Protein AF-A0A378VX02-F1 (afdb_monomer)

Solvent-accessible surface area (backbone atoms only — not comparable to full-atom values): 9399 Å² total; per-residue (Å²): 141,86,85,92,76,82,84,61,94,89,61,45,65,48,76,49,36,67,98,74,38,66,94,71,42,46,81,45,66,88,46,64,39,94,91,50,60,66,87,66,90,56,90,51,54,51,68,51,75,47,98,86,70,24,34,45,38,38,31,71,83,82,68,47,74,47,81,45,63,79,88,71,83,86,88,89,65,100,73,86,84,78,92,66,92,83,86,71,97,65,92,83,85,72,95,64,90,86,86,79,84,89,70,86,88,82,80,84,69,92,69,74,84,80,78,76,87,50,99,77,81,61,82,84,78,81,86,128

Secondary structure (DSSP, 8-state):
-----PPPTT-EEEEE-GGG-GGG-EEEEEE--SSS--S---TTEEEEE-TTS-EEEEETTTTEEEEE-SS------S-----S----SS----SS----SS-------S----PPPPSSSPPPPPP-

Sequence (128 aa):
MSVWRIPSVGEACTILSPAGEPENGVVLCCQASDRYPAPSADPAETVVRFPDGAHIRYNHNSGAMELKAVTSLTIDTPQTTITGHLTVNQTTTAQGLLTYQNGMNGQGGSLSEHTHPDDSGGTTEKPQ

InterPro domains:
  IPR013046 Phage baseplate assembly protein V/Gp45 [TIGR01644] (4-125)
  IPR037026 Vgr protein, OB-fold domain superfamily [G3DSA:2.40.50.230] (1-35)

Organism: Neisseria gonorrhoeae (NCBI:txid485)

Foldseek 3Di:
DDDDDDDDVPFDWDWDDVVPHSVNTDIGTDDADPVRHDPDPDPQWDWDADPVGFIWIAGNVVRDTDGGDDPDDDDDDPDDDDPDDDDDPDDDDDPDDDDDDPDDDDDDDPPPDDADPDPVPDGDDDDD

Radius of gyration: 26.96 Å; Cα contacts (8 Å, |Δi|>4): 93; chains: 1; bounding box: 67×29×71 Å

pLDDT: mean 88.69, std 13.84, range [46.59, 98.62]

Structure (mmCIF, N/CA/C/O backbone):
data_AF-A0A378VX02-F1
#
_entry.id   AF-A0A378VX02-F1
#
loop_
_atom_site.group_PDB
_atom_site.id
_atom_site.type_symbol
_atom_site.label_atom_id
_atom_site.label_alt_id
_atom_site.label_comp_id
_atom_site.label_asym_id
_atom_site.label_entity_id
_atom_site.label_seq_id
_atom_site.pdbx_PDB_ins_code
_atom_site.Cartn_x
_atom_site.Cartn_y
_atom_site.Cartn_z
_atom_site.occupancy
_atom_site.B_iso_or_equiv
_atom_site.auth_seq_id
_atom_site.auth_comp_id
_atom_site.auth_asym_id
_atom_site.auth_atom_id
_atom_site.pdbx_PDB_model_num
ATOM 1 N N . MET A 1 1 ? 13.574 15.823 -0.978 1.00 60.78 1 MET A N 1
ATOM 2 C CA . MET A 1 1 ? 12.824 14.575 -1.225 1.00 60.78 1 MET A CA 1
ATOM 3 C C . MET A 1 1 ? 13.784 13.584 -1.852 1.00 60.78 1 MET A C 1
ATOM 5 O O . MET A 1 1 ? 14.420 13.939 -2.835 1.00 60.78 1 MET A O 1
ATOM 9 N N . SER A 1 2 ? 13.935 12.400 -1.273 1.00 83.44 2 SER A N 1
ATOM 10 C CA . SER A 1 2 ? 14.758 11.315 -1.812 1.00 83.44 2 SER A CA 1
ATOM 11 C C . SER A 1 2 ? 13.975 10.009 -1.708 1.00 83.44 2 SER A C 1
ATOM 13 O O . SER A 1 2 ? 13.181 9.829 -0.788 1.00 83.44 2 SER A O 1
ATOM 15 N N . VAL A 1 3 ? 14.174 9.113 -2.670 1.00 88.88 3 VAL A N 1
ATOM 16 C CA . VAL A 1 3 ? 13.621 7.754 -2.660 1.00 88.88 3 VAL A CA 1
ATOM 17 C C . VAL A 1 3 ? 14.804 6.802 -2.750 1.00 88.88 3 VAL A C 1
ATOM 19 O O . VAL A 1 3 ? 15.608 6.910 -3.673 1.00 88.88 3 VAL A O 1
ATOM 22 N N . TRP A 1 4 ? 14.930 5.894 -1.783 1.00 90.38 4 TRP A N 1
ATOM 23 C CA . TRP A 1 4 ? 15.971 4.869 -1.789 1.00 90.38 4 TRP A CA 1
ATOM 24 C C . TRP A 1 4 ? 15.403 3.556 -2.321 1.00 90.38 4 TRP A C 1
ATOM 26 O O . TRP A 1 4 ? 14.553 2.935 -1.684 1.00 90.38 4 TRP A O 1
ATOM 36 N N . ARG A 1 5 ? 15.867 3.140 -3.500 1.00 90.12 5 ARG A N 1
ATOM 37 C CA . ARG A 1 5 ? 15.443 1.902 -4.156 1.00 90.12 5 ARG A CA 1
ATOM 38 C C . ARG A 1 5 ? 16.616 1.324 -4.935 1.00 90.12 5 ARG A C 1
ATOM 40 O O . ARG A 1 5 ? 17.029 1.884 -5.946 1.00 90.12 5 ARG A O 1
ATOM 47 N N . ILE A 1 6 ? 17.149 0.206 -4.454 1.00 89.81 6 ILE A N 1
ATOM 48 C CA . ILE A 1 6 ? 18.281 -0.471 -5.094 1.00 89.81 6 ILE A CA 1
ATOM 49 C C . ILE A 1 6 ? 17.773 -1.184 -6.363 1.00 89.81 6 ILE A C 1
ATOM 51 O O . ILE A 1 6 ? 16.731 -1.849 -6.306 1.00 89.81 6 ILE A O 1
ATOM 55 N N . PRO A 1 7 ? 18.457 -1.052 -7.514 1.00 89.94 7 PRO A N 1
ATOM 56 C CA . PRO A 1 7 ? 18.135 -1.824 -8.711 1.00 89.94 7 PRO A CA 1
ATOM 57 C C . PRO A 1 7 ? 18.188 -3.330 -8.452 1.00 89.94 7 PRO A C 1
ATOM 59 O O . PRO A 1 7 ? 19.051 -3.817 -7.721 1.00 89.94 7 PRO A O 1
ATOM 62 N N . SER A 1 8 ? 17.277 -4.079 -9.068 1.00 90.00 8 SER A N 1
ATOM 63 C CA . SER A 1 8 ? 17.322 -5.542 -8.999 1.00 90.00 8 SER A CA 1
ATOM 64 C C . SER A 1 8 ? 18.279 -6.111 -10.045 1.00 90.00 8 SER A C 1
ATOM 66 O O . SER A 1 8 ? 18.397 -5.588 -11.152 1.00 90.00 8 SER A O 1
ATOM 68 N N . VAL A 1 9 ? 18.936 -7.230 -9.729 1.00 90.88 9 VAL A N 1
ATOM 69 C CA . VAL A 1 9 ? 19.766 -7.945 -10.710 1.00 90.88 9 VAL A CA 1
ATOM 70 C C . VAL A 1 9 ? 18.895 -8.414 -11.880 1.00 90.88 9 VAL A C 1
ATOM 72 O O . VAL A 1 9 ? 17.957 -9.189 -11.692 1.00 90.88 9 VAL A O 1
ATOM 75 N N . GLY A 1 10 ? 19.246 -7.983 -13.093 1.00 89.88 10 GLY A N 1
ATOM 76 C CA . GLY A 1 10 ? 18.518 -8.295 -14.327 1.00 89.88 10 GLY A CA 1
ATOM 77 C C . GLY A 1 10 ? 17.430 -7.286 -14.703 1.00 89.88 10 GLY A C 1
ATOM 78 O O . GLY A 1 10 ? 16.703 -7.532 -15.662 1.00 89.88 10 GLY A O 1
ATOM 79 N N . GLU A 1 11 ? 17.289 -6.187 -13.961 1.00 92.94 11 GLU A N 1
ATOM 80 C CA . GLU A 1 11 ? 16.430 -5.066 -14.343 1.00 92.94 11 GLU A CA 1
ATOM 81 C C . GLU A 1 11 ? 17.018 -4.329 -15.557 1.00 92.94 11 GLU A C 1
ATOM 83 O O . GLU A 1 11 ? 18.219 -4.053 -15.603 1.00 92.94 11 GLU A O 1
ATOM 88 N N . ALA A 1 12 ? 16.176 -4.020 -16.546 1.00 92.88 12 ALA A N 1
ATOM 89 C CA . ALA A 1 12 ? 16.600 -3.262 -17.717 1.00 92.88 12 ALA A CA 1
ATOM 90 C C . ALA A 1 12 ? 16.978 -1.826 -17.321 1.00 92.88 12 ALA A C 1
ATOM 92 O O . ALA A 1 12 ? 16.298 -1.181 -16.514 1.00 92.88 12 ALA A O 1
ATOM 93 N N . CYS A 1 13 ? 18.073 -1.332 -17.894 1.00 93.25 13 CYS A N 1
ATOM 94 C CA . CYS A 1 13 ? 18.580 0.005 -17.626 1.00 9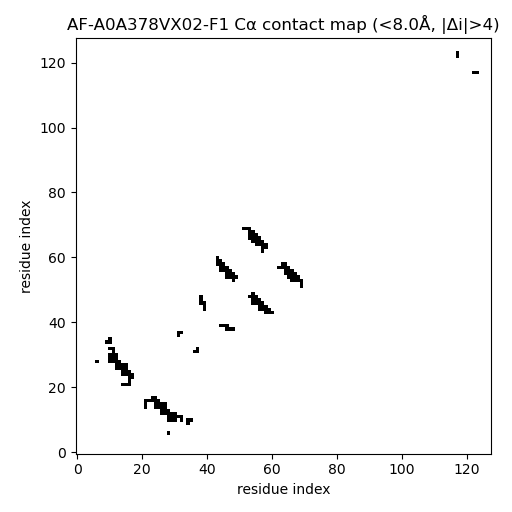3.25 13 CYS A CA 1
ATOM 95 C C . CYS A 1 13 ? 19.206 0.637 -18.870 1.00 93.25 13 CYS A C 1
ATOM 97 O O . CYS A 1 13 ? 19.607 -0.043 -19.815 1.00 93.25 13 CYS A O 1
ATOM 99 N N . THR A 1 14 ? 19.307 1.963 -18.835 1.00 94.12 14 THR A N 1
ATOM 100 C CA . THR A 1 14 ? 20.039 2.777 -19.805 1.00 94.12 14 THR A CA 1
ATOM 101 C C . THR A 1 14 ? 21.234 3.412 -19.105 1.00 94.12 14 THR A C 1
ATOM 103 O O . THR A 1 14 ? 21.091 3.955 -18.010 1.00 94.12 14 THR A O 1
ATOM 106 N N . ILE A 1 15 ? 22.409 3.362 -19.733 1.00 94.19 15 ILE A N 1
ATOM 107 C CA . ILE A 1 15 ? 23.614 4.040 -19.245 1.00 94.19 15 ILE A CA 1
ATOM 108 C C . ILE A 1 15 ? 23.769 5.336 -20.033 1.00 94.19 15 ILE A C 1
ATOM 110 O O . ILE A 1 15 ? 23.863 5.321 -21.259 1.00 94.19 15 ILE A O 1
ATOM 114 N N . LEU A 1 16 ? 23.776 6.457 -19.322 1.00 95.31 16 LEU A N 1
ATOM 115 C CA . LEU A 1 16 ? 24.086 7.762 -19.884 1.00 95.31 16 LEU A CA 1
ATOM 116 C C . LEU A 1 16 ? 25.567 8.039 -19.652 1.00 95.31 16 LEU A C 1
ATOM 118 O O . LEU A 1 16 ? 25.972 8.200 -18.506 1.00 95.31 16 LEU A O 1
ATOM 122 N N . SER A 1 17 ? 26.354 8.099 -20.724 1.00 96.69 17 SER A N 1
ATOM 123 C CA . SER A 1 17 ? 27.803 8.328 -20.678 1.00 96.69 17 SER A CA 1
ATOM 124 C C . SER A 1 17 ? 28.132 9.719 -21.224 1.00 96.69 17 SER A C 1
ATOM 126 O O . SER A 1 17 ? 28.193 9.890 -22.447 1.00 96.69 17 SER A O 1
ATOM 128 N N . PRO A 1 18 ? 28.308 10.738 -20.361 1.00 95.00 18 PRO A N 1
ATOM 129 C CA . PRO A 1 18 ? 28.753 12.058 -20.795 1.00 95.00 18 PRO A CA 1
ATOM 130 C C . PRO A 1 18 ? 30.054 11.947 -21.594 1.00 95.00 18 PRO A C 1
ATOM 132 O O . PRO A 1 18 ? 30.935 11.175 -21.233 1.00 95.00 18 PRO A O 1
ATOM 135 N N . ALA A 1 19 ? 30.145 12.667 -22.715 1.00 94.69 19 ALA A N 1
ATOM 136 C CA . ALA A 1 19 ? 31.272 12.596 -23.657 1.00 94.69 19 ALA A CA 1
ATOM 137 C C . ALA A 1 19 ? 31.581 11.192 -24.230 1.00 94.69 19 ALA A C 1
ATOM 139 O O . ALA A 1 19 ? 32.596 11.013 -24.896 1.00 94.69 19 ALA A O 1
ATOM 140 N N . GLY A 1 20 ? 30.694 10.209 -24.036 1.00 93.62 20 GLY A N 1
ATOM 141 C CA .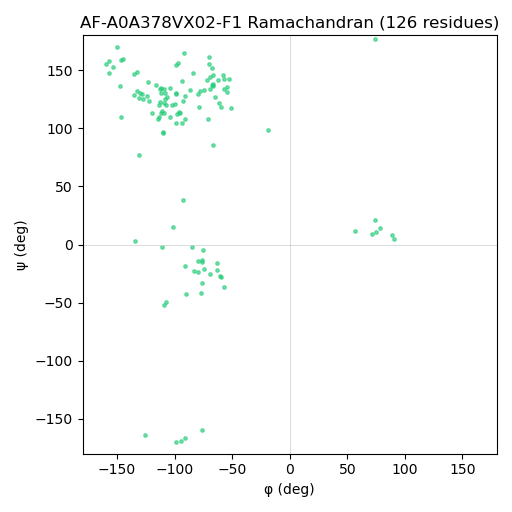 GLY A 1 20 ? 30.928 8.830 -24.455 1.00 93.62 20 GLY A CA 1
ATOM 142 C C . GLY A 1 20 ? 31.856 8.041 -23.528 1.00 93.62 20 GLY A C 1
ATOM 143 O O . GLY A 1 20 ? 32.296 6.972 -23.935 1.00 93.62 20 GLY A O 1
ATOM 144 N N . GLU A 1 21 ? 32.128 8.531 -22.313 1.00 95.50 21 GLU A N 1
ATOM 145 C CA . GLU A 1 21 ? 32.983 7.889 -21.302 1.00 95.50 21 GLU A CA 1
ATOM 146 C C . GLU A 1 21 ? 32.137 7.028 -20.341 1.00 95.50 21 GLU A C 1
ATOM 148 O O . GLU A 1 21 ? 31.423 7.568 -19.484 1.00 95.50 21 GLU A O 1
ATOM 153 N N . PRO A 1 22 ? 32.143 5.687 -20.460 1.00 93.38 22 PRO A N 1
ATOM 154 C CA . PRO A 1 22 ? 31.316 4.822 -19.622 1.00 93.38 22 PRO A CA 1
ATOM 155 C C . PRO A 1 22 ? 31.757 4.794 -18.158 1.00 93.38 22 PRO A C 1
ATOM 157 O O . PRO A 1 22 ? 30.922 4.552 -17.289 1.00 93.38 22 PRO A O 1
ATOM 160 N N . GLU A 1 23 ? 33.031 5.074 -17.869 1.00 95.06 23 GLU A N 1
ATOM 161 C CA . GLU A 1 23 ? 33.555 5.182 -16.503 1.00 95.06 23 GLU A CA 1
ATOM 162 C C . GLU A 1 23 ? 32.870 6.287 -15.687 1.00 95.06 23 GLU A C 1
ATOM 164 O O . GLU A 1 23 ? 32.753 6.169 -14.469 1.00 95.06 23 GLU A O 1
ATOM 169 N N . ASN A 1 24 ? 32.357 7.314 -16.368 1.00 95.19 24 ASN A N 1
ATOM 170 C CA . ASN A 1 24 ? 31.612 8.432 -15.793 1.00 95.19 24 ASN A CA 1
ATOM 171 C C . ASN A 1 24 ? 30.093 8.276 -16.003 1.00 95.19 24 ASN A C 1
ATOM 173 O O . ASN A 1 24 ? 29.329 9.237 -15.876 1.00 95.19 24 ASN A O 1
ATOM 177 N N . GLY A 1 25 ? 29.651 7.070 -16.368 1.00 94.69 25 GLY A N 1
ATOM 178 C CA . GLY A 1 25 ? 28.272 6.778 -16.717 1.00 94.69 25 GLY A CA 1
ATOM 179 C C . GLY A 1 25 ? 27.308 6.852 -15.532 1.00 94.69 25 GLY A C 1
ATOM 180 O O . GLY A 1 25 ? 27.616 6.438 -14.416 1.00 94.69 25 GLY A O 1
ATOM 181 N N . VAL A 1 26 ? 26.090 7.322 -15.798 1.00 94.31 26 VAL A N 1
ATOM 182 C CA . VAL A 1 26 ? 24.967 7.294 -14.853 1.00 94.31 26 VAL A CA 1
ATOM 183 C C . VAL A 1 26 ? 23.948 6.261 -15.318 1.00 94.31 26 VAL A C 1
ATOM 185 O O . VAL A 1 26 ? 23.535 6.261 -16.477 1.00 94.31 26 VAL A O 1
ATOM 188 N N . VAL A 1 27 ? 23.523 5.384 -14.408 1.00 92.81 27 VAL A N 1
ATOM 189 C CA . VAL A 1 27 ? 22.560 4.317 -14.706 1.00 92.81 27 VAL A CA 1
ATOM 190 C C . VAL A 1 27 ? 21.138 4.787 -14.406 1.00 92.81 27 VAL A C 1
ATOM 192 O O . VAL A 1 27 ? 20.816 5.154 -13.277 1.00 92.81 27 VAL A O 1
ATOM 195 N N . LEU A 1 28 ? 20.272 4.725 -15.414 1.00 92.19 28 LEU A N 1
ATOM 196 C CA . LEU A 1 28 ? 18.832 4.923 -15.291 1.00 92.19 28 LEU A CA 1
ATOM 197 C C . LEU A 1 28 ? 18.121 3.567 -15.367 1.00 92.19 28 LEU A C 1
ATOM 199 O O . LEU A 1 28 ? 18.080 2.941 -16.426 1.00 92.19 28 LEU A O 1
ATOM 203 N N . CYS A 1 29 ? 17.576 3.112 -14.239 1.00 90.62 29 CYS A N 1
ATOM 204 C CA . CYS A 1 29 ? 16.801 1.867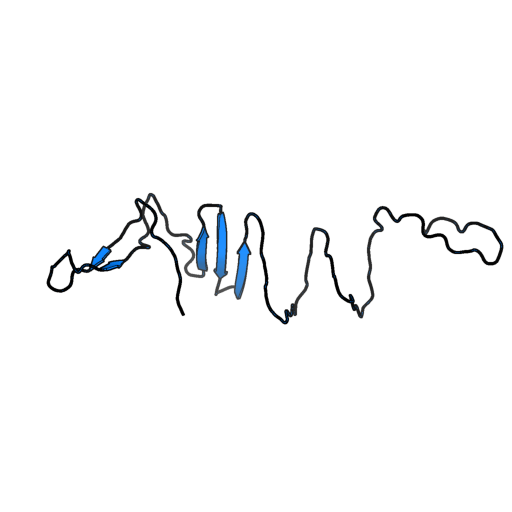 -14.130 1.00 90.62 29 CYS A CA 1
ATOM 205 C C . CYS A 1 29 ? 15.293 2.113 -14.344 1.00 90.62 29 CYS A C 1
ATOM 207 O O . CYS A 1 29 ? 14.891 3.192 -14.779 1.00 90.62 29 CYS A O 1
ATOM 209 N N . CYS A 1 30 ? 14.452 1.131 -13.993 1.00 83.12 30 CYS A N 1
ATOM 210 C CA . CYS A 1 30 ? 12.986 1.180 -14.062 1.00 83.12 30 CYS A CA 1
ATOM 211 C C . CYS A 1 30 ? 12.382 1.079 -15.474 1.00 83.12 30 CYS A C 1
ATOM 213 O O . CYS A 1 30 ? 11.227 1.460 -15.670 1.00 83.12 30 CYS A O 1
ATOM 215 N N . GLN A 1 31 ? 13.114 0.536 -16.451 1.00 87.75 31 GLN A N 1
ATOM 216 C CA . GLN A 1 31 ? 12.527 0.193 -17.748 1.00 87.75 31 GLN A CA 1
ATOM 217 C C . GLN A 1 31 ? 11.779 -1.141 -17.655 1.00 87.75 31 GLN A C 1
ATOM 219 O O . GLN A 1 31 ? 12.316 -2.140 -17.169 1.00 87.75 31 GLN A O 1
ATOM 224 N N . ALA A 1 32 ? 10.529 -1.157 -18.123 1.00 90.88 32 ALA A N 1
ATOM 225 C CA . ALA A 1 32 ? 9.743 -2.382 -18.197 1.00 90.88 32 ALA A CA 1
ATOM 226 C C . ALA A 1 32 ? 10.405 -3.392 -19.148 1.00 90.88 32 ALA A C 1
ATOM 228 O O . ALA A 1 32 ? 10.952 -3.024 -20.187 1.00 90.88 32 ALA A O 1
ATOM 229 N N . SER A 1 33 ? 10.350 -4.670 -18.786 1.00 91.50 33 SER A N 1
ATOM 230 C CA . SER A 1 33 ? 10.908 -5.787 -19.559 1.00 91.50 33 SER A CA 1
ATOM 231 C C . SER A 1 33 ? 10.097 -7.060 -19.314 1.00 91.50 33 SER A C 1
ATOM 233 O O . SER A 1 33 ? 9.309 -7.104 -18.372 1.00 91.50 33 SER A O 1
ATOM 235 N N . ASP A 1 34 ? 10.326 -8.121 -20.091 1.00 90.75 34 ASP A N 1
ATOM 236 C CA . ASP A 1 34 ? 9.635 -9.409 -19.897 1.00 90.75 34 ASP A CA 1
ATOM 237 C C . ASP A 1 34 ? 9.839 -9.980 -18.486 1.00 90.75 34 ASP A C 1
ATOM 239 O O . ASP A 1 34 ? 8.929 -10.552 -17.890 1.00 90.75 34 ASP A O 1
ATOM 243 N N . ARG A 1 35 ? 11.037 -9.787 -17.920 1.00 89.44 35 ARG A N 1
ATOM 244 C CA . ARG A 1 35 ? 11.365 -10.226 -16.558 1.00 89.44 35 ARG A CA 1
ATOM 245 C C . ARG A 1 35 ? 10.751 -9.325 -15.482 1.00 89.44 35 ARG A C 1
ATOM 247 O O . ARG A 1 35 ? 10.411 -9.810 -14.406 1.00 89.44 35 ARG A O 1
ATOM 254 N N . TYR A 1 36 ? 10.631 -8.029 -15.761 1.00 90.56 36 TYR A N 1
ATOM 255 C CA . TYR A 1 36 ? 10.097 -7.019 -14.846 1.00 90.56 36 TYR A CA 1
ATOM 256 C C . TYR A 1 36 ? 9.041 -6.169 -15.569 1.00 90.56 36 TYR A C 1
ATOM 258 O O . TYR A 1 36 ? 9.341 -5.051 -16.001 1.00 90.56 36 TYR A O 1
ATOM 266 N N . PRO A 1 37 ? 7.815 -6.693 -15.751 1.00 92.31 37 PRO A N 1
ATOM 267 C CA . PRO A 1 37 ? 6.774 -5.996 -16.495 1.00 92.31 37 PRO A CA 1
ATOM 268 C C . PRO A 1 37 ? 6.253 -4.776 -15.730 1.00 92.31 37 PRO A C 1
ATOM 270 O O . PRO A 1 37 ? 6.296 -4.723 -14.492 1.00 92.31 37 PRO A O 1
ATOM 273 N N . ALA A 1 38 ? 5.711 -3.810 -16.479 1.00 94.06 38 ALA A N 1
ATOM 274 C CA . ALA A 1 38 ? 5.080 -2.617 -15.924 1.00 94.06 38 ALA A CA 1
ATOM 275 C C . ALA A 1 38 ? 4.013 -2.992 -14.880 1.00 94.06 38 ALA A C 1
ATOM 277 O O . ALA A 1 38 ? 3.319 -4.005 -15.034 1.00 94.06 38 ALA A O 1
ATOM 278 N N . PRO A 1 39 ? 3.880 -2.224 -13.783 1.00 94.62 39 PRO A N 1
ATOM 279 C CA . PRO A 1 39 ? 3.033 -2.657 -12.694 1.00 94.62 39 PRO A CA 1
ATOM 280 C C . PRO A 1 39 ? 1.533 -2.531 -12.949 1.00 94.62 39 PRO A C 1
ATOM 282 O O . PRO A 1 39 ? 0.767 -3.250 -12.310 1.00 94.62 39 PRO A O 1
ATOM 285 N N . SER A 1 40 ? 1.149 -1.677 -13.892 1.00 96.31 40 SER A N 1
ATOM 286 C CA . SER A 1 40 ? -0.204 -1.528 -14.416 1.00 96.31 40 SER A CA 1
ATOM 287 C C . SER A 1 40 ? -0.133 -1.163 -15.902 1.00 96.31 40 SER A C 1
ATOM 289 O O . SER A 1 40 ? 0.900 -0.683 -16.377 1.00 96.31 40 SER A O 1
ATOM 291 N N . ALA A 1 41 ? -1.226 -1.411 -16.620 1.00 96.00 41 ALA A N 1
ATOM 292 C CA . ALA A 1 41 ? -1.461 -0.928 -17.980 1.00 96.00 41 ALA A CA 1
ATOM 293 C C . ALA A 1 41 ? -2.588 0.123 -18.032 1.00 96.00 41 ALA A C 1
ATOM 295 O O . ALA A 1 41 ? -2.883 0.643 -19.107 1.00 96.00 41 ALA A O 1
ATOM 296 N N . ASP A 1 42 ? -3.224 0.426 -16.893 1.00 97.62 42 ASP A N 1
ATOM 297 C CA . ASP A 1 42 ? -4.253 1.458 -16.799 1.00 97.62 42 ASP A CA 1
ATOM 298 C C . ASP A 1 42 ? -3.581 2.842 -16.746 1.00 97.62 42 ASP A C 1
ATOM 300 O O . ASP A 1 42 ? -2.841 3.123 -15.798 1.00 97.62 42 ASP A O 1
ATOM 304 N N . PRO A 1 43 ? -3.826 3.733 -17.727 1.00 97.38 43 PRO A N 1
ATOM 305 C CA . PRO A 1 43 ? -3.267 5.082 -17.708 1.00 97.38 43 PRO A CA 1
ATOM 306 C C . PRO A 1 43 ? -3.769 5.922 -16.525 1.00 97.38 43 PRO A C 1
ATOM 308 O O . PRO A 1 43 ? -3.164 6.947 -16.218 1.00 97.38 43 PRO A O 1
ATOM 311 N N . ALA A 1 44 ? -4.855 5.509 -15.862 1.00 98.19 44 ALA A N 1
ATOM 312 C CA . ALA A 1 44 ? -5.390 6.164 -14.679 1.00 98.19 44 ALA A CA 1
ATOM 313 C C . ALA A 1 44 ? -4.584 5.876 -13.401 1.00 98.19 44 ALA A C 1
ATOM 315 O O . ALA A 1 44 ? -4.777 6.566 -12.394 1.00 98.19 44 ALA A O 1
ATOM 316 N N . GLU A 1 45 ? -3.711 4.863 -13.408 1.00 98.25 45 GLU A N 1
ATOM 317 C CA . GLU A 1 45 ? -3.050 4.356 -12.209 1.00 98.25 45 GLU A CA 1
ATOM 318 C C . GLU A 1 45 ? -1.583 4.783 -12.076 1.00 98.25 45 GLU A C 1
ATOM 320 O O . GLU A 1 45 ? -0.765 4.628 -12.979 1.00 98.25 45 GLU A O 1
ATOM 325 N N . THR A 1 46 ? -1.220 5.208 -10.867 1.00 98.00 46 THR A N 1
ATOM 326 C CA . THR A 1 46 ? 0.169 5.305 -10.408 1.00 98.00 46 THR A CA 1
ATOM 327 C C . THR A 1 46 ? 0.415 4.193 -9.394 1.00 98.00 46 THR A C 1
ATOM 329 O O . THR A 1 46 ? -0.253 4.152 -8.358 1.00 98.00 46 THR A O 1
ATOM 332 N N . VAL A 1 47 ? 1.366 3.291 -9.674 1.00 97.56 47 VAL A N 1
ATOM 333 C CA . VAL A 1 47 ? 1.603 2.082 -8.862 1.00 97.56 47 VAL A CA 1
ATOM 334 C C . VAL A 1 47 ? 3.074 1.916 -8.485 1.00 97.56 47 VAL A C 1
ATOM 336 O O . VAL A 1 47 ? 3.948 1.898 -9.350 1.00 97.56 47 VAL A O 1
ATOM 339 N N . VAL A 1 48 ? 3.335 1.688 -7.197 1.00 95.88 48 VAL A N 1
ATOM 340 C CA . VAL A 1 48 ? 4.594 1.127 -6.685 1.00 95.88 48 VAL A CA 1
ATOM 341 C C . VAL A 1 48 ? 4.298 -0.284 -6.190 1.00 95.88 48 VAL A C 1
ATOM 343 O O . VAL A 1 48 ? 3.558 -0.439 -5.223 1.00 95.88 48 VAL A O 1
ATOM 346 N N . ARG A 1 49 ? 4.852 -1.312 -6.846 1.00 94.75 49 ARG A N 1
ATOM 347 C CA . ARG A 1 49 ? 4.694 -2.723 -6.454 1.00 94.75 49 ARG A CA 1
ATOM 348 C C . ARG A 1 49 ? 6.000 -3.281 -5.903 1.00 94.75 49 ARG A C 1
ATOM 350 O O . ARG A 1 49 ? 7.049 -3.130 -6.527 1.00 94.75 49 ARG A O 1
ATOM 357 N N . PHE A 1 50 ? 5.906 -3.985 -4.783 1.00 94.19 50 PHE A N 1
ATOM 358 C CA . PHE A 1 50 ? 7.013 -4.696 -4.156 1.00 94.19 50 PHE A CA 1
ATOM 359 C C . PHE A 1 50 ? 7.010 -6.191 -4.545 1.00 94.19 50 PHE A C 1
ATOM 361 O O . PHE A 1 50 ? 5.963 -6.722 -4.929 1.00 94.19 50 PHE A O 1
ATOM 368 N N . PRO A 1 51 ? 8.160 -6.894 -4.478 1.00 91.81 51 PRO A N 1
ATOM 369 C CA . PRO A 1 51 ? 8.271 -8.293 -4.917 1.00 91.81 51 PRO A CA 1
ATOM 370 C C . PRO A 1 51 ? 7.421 -9.301 -4.129 1.00 91.81 51 PRO A C 1
ATOM 372 O O . PRO A 1 51 ? 7.128 -10.376 -4.640 1.00 91.81 51 PRO A O 1
ATOM 375 N N . ASP A 1 52 ? 7.030 -8.964 -2.901 1.00 94.94 52 ASP A N 1
ATOM 376 C CA . ASP A 1 52 ? 6.180 -9.775 -2.019 1.00 94.94 52 ASP A CA 1
ATOM 377 C C . ASP A 1 52 ? 4.672 -9.579 -2.277 1.00 94.94 52 ASP A C 1
ATOM 379 O O . ASP A 1 52 ? 3.838 -10.235 -1.655 1.00 94.94 52 ASP A O 1
ATOM 383 N N . GLY A 1 53 ? 4.310 -8.690 -3.208 1.00 94.31 53 GLY A N 1
ATOM 384 C CA . GLY A 1 53 ? 2.925 -8.367 -3.537 1.00 94.31 53 GLY A CA 1
ATOM 385 C C . GLY A 1 53 ? 2.312 -7.241 -2.701 1.00 94.31 53 GLY A C 1
ATOM 386 O O . GLY A 1 53 ? 1.105 -7.005 -2.833 1.00 94.31 53 GLY A O 1
ATOM 387 N N . ALA A 1 54 ? 3.098 -6.540 -1.873 1.00 97.81 54 ALA A N 1
ATOM 388 C CA . ALA A 1 54 ? 2.704 -5.240 -1.334 1.00 97.81 54 ALA A CA 1
ATOM 389 C C . ALA A 1 54 ? 2.648 -4.186 -2.454 1.00 97.81 54 ALA A C 1
ATOM 391 O O . ALA A 1 54 ? 3.386 -4.264 -3.445 1.00 97.81 54 ALA A O 1
ATOM 392 N N . HIS A 1 55 ? 1.805 -3.161 -2.294 1.00 97.56 55 HIS A N 1
ATOM 393 C CA . HIS A 1 55 ? 1.756 -2.037 -3.231 1.00 97.56 55 HIS A CA 1
ATOM 394 C C . HIS A 1 55 ? 1.178 -0.751 -2.643 1.00 97.56 55 HIS A C 1
ATOM 396 O O . HIS A 1 55 ? 0.381 -0.759 -1.707 1.00 97.56 55 HIS A O 1
ATOM 402 N N . ILE A 1 56 ? 1.546 0.359 -3.281 1.00 98.25 56 ILE A N 1
ATOM 403 C CA . ILE A 1 56 ? 0.878 1.657 -3.182 1.00 98.25 56 ILE A CA 1
ATOM 404 C C . ILE A 1 56 ? 0.268 1.931 -4.552 1.00 98.25 56 ILE A C 1
ATOM 406 O O . ILE A 1 56 ? 0.992 1.926 -5.550 1.00 98.25 56 ILE A O 1
ATOM 410 N N . ARG A 1 57 ? -1.045 2.150 -4.613 1.00 98.44 57 ARG A N 1
ATOM 411 C CA . ARG A 1 57 ? -1.773 2.391 -5.863 1.00 98.44 57 ARG A CA 1
ATOM 412 C C . ARG A 1 57 ? -2.692 3.594 -5.723 1.00 98.44 57 ARG A C 1
ATOM 414 O O . ARG A 1 57 ? -3.435 3.688 -4.752 1.00 98.44 57 ARG A O 1
ATOM 421 N N . TYR A 1 58 ? -2.654 4.494 -6.695 1.00 98.62 58 TYR A N 1
ATOM 422 C CA . TYR A 1 58 ? -3.576 5.622 -6.793 1.00 98.62 58 TYR A CA 1
ATOM 423 C C . TYR A 1 58 ? -4.206 5.661 -8.181 1.00 98.62 58 TYR A C 1
ATOM 425 O O . TYR A 1 58 ? -3.475 5.615 -9.167 1.00 98.62 58 TYR A O 1
ATOM 433 N N . ASN A 1 59 ? -5.533 5.762 -8.259 1.00 98.56 59 ASN A N 1
ATOM 434 C CA . ASN A 1 59 ? -6.274 5.905 -9.510 1.00 98.56 59 ASN A CA 1
ATOM 435 C C . ASN A 1 59 ? -6.892 7.310 -9.588 1.00 98.56 59 ASN A C 1
ATOM 437 O O . ASN A 1 59 ? -7.772 7.646 -8.796 1.00 98.56 59 ASN A O 1
ATOM 441 N N . HIS A 1 60 ? -6.461 8.136 -10.543 1.00 98.19 60 HIS A N 1
ATOM 442 C CA . HIS A 1 60 ? -6.877 9.544 -10.599 1.00 98.19 60 HIS A CA 1
ATOM 443 C C . HIS A 1 60 ? -8.272 9.780 -11.199 1.00 98.19 60 HIS A C 1
ATOM 445 O O . HIS A 1 60 ? -8.818 10.865 -11.021 1.00 98.19 60 HIS A O 1
ATOM 451 N N . ASN A 1 61 ? -8.869 8.786 -11.863 1.00 98.31 61 ASN A N 1
ATOM 452 C CA . ASN A 1 61 ? -10.246 8.883 -12.359 1.00 98.31 61 ASN A CA 1
ATOM 453 C C . ASN A 1 61 ? -11.264 8.691 -11.229 1.00 98.31 61 ASN A C 1
ATOM 455 O O . ASN A 1 61 ? -12.267 9.394 -11.165 1.00 98.31 61 ASN A O 1
ATOM 459 N N . SER A 1 62 ? -11.002 7.734 -10.336 1.00 98.12 62 SER A N 1
ATOM 460 C CA . SER A 1 62 ? -11.858 7.447 -9.174 1.00 98.12 62 SER A CA 1
ATOM 461 C C . SER A 1 62 ? -11.463 8.223 -7.914 1.00 98.12 62 SER A C 1
ATOM 463 O O . SER A 1 62 ? -12.258 8.314 -6.982 1.00 98.12 62 SER A O 1
ATOM 465 N N . GLY A 1 63 ? -10.234 8.747 -7.856 1.00 98.06 63 GLY A N 1
ATOM 466 C CA . GLY A 1 63 ? -9.645 9.330 -6.648 1.00 98.06 63 GLY A CA 1
ATOM 467 C C . GLY A 1 63 ? -9.273 8.294 -5.579 1.00 98.06 63 GLY A C 1
ATOM 468 O O . GLY A 1 63 ? -8.941 8.668 -4.455 1.00 98.06 63 GLY A O 1
ATOM 469 N N . ALA A 1 64 ? -9.338 6.997 -5.896 1.00 98.06 64 ALA A N 1
ATOM 470 C CA . ALA A 1 64 ? -9.092 5.928 -4.938 1.00 98.06 64 ALA A CA 1
ATOM 471 C C . ALA A 1 64 ? -7.590 5.724 -4.687 1.00 98.06 64 ALA A C 1
ATOM 473 O O . ALA A 1 64 ? -6.799 5.587 -5.623 1.00 98.06 64 ALA A O 1
ATOM 474 N N . MET A 1 65 ? -7.215 5.640 -3.409 1.00 98.25 65 MET A N 1
ATOM 475 C CA . MET A 1 65 ? -5.887 5.229 -2.956 1.00 98.25 65 MET A CA 1
ATOM 476 C C . MET A 1 65 ? -5.972 3.877 -2.247 1.00 98.25 65 MET A C 1
ATOM 478 O O . MET A 1 65 ? -6.823 3.681 -1.384 1.00 98.25 65 MET A O 1
ATOM 482 N N . GLU A 1 66 ? -5.055 2.970 -2.571 1.00 98.06 66 GLU A N 1
ATOM 483 C CA . GLU A 1 66 ? -4.889 1.690 -1.893 1.00 98.06 66 GLU A CA 1
ATOM 484 C C . GLU A 1 66 ? -3.453 1.537 -1.381 1.00 98.06 66 GLU A C 1
ATOM 486 O O . GLU A 1 66 ? -2.483 1.671 -2.133 1.00 98.06 66 GLU A O 1
ATOM 491 N N . LEU A 1 67 ? -3.339 1.219 -0.092 1.00 98.25 67 LEU A N 1
ATOM 492 C CA . LEU A 1 67 ? -2.097 0.849 0.577 1.00 98.25 67 LEU A CA 1
ATOM 493 C C . LEU A 1 67 ? -2.221 -0.610 1.011 1.00 98.25 67 LEU A C 1
ATOM 495 O O . LEU A 1 67 ? -2.969 -0.921 1.939 1.00 98.25 67 LEU A O 1
ATOM 499 N N . LYS A 1 68 ? -1.493 -1.505 0.345 1.00 98.06 68 LYS A N 1
ATOM 500 C CA . LYS A 1 68 ? -1.469 -2.928 0.679 1.00 98.06 68 LYS A CA 1
ATOM 501 C C . LYS A 1 68 ? -0.106 -3.304 1.235 1.00 98.06 68 LYS A C 1
ATOM 503 O O . LYS A 1 68 ? 0.880 -3.321 0.503 1.00 98.06 68 LYS A O 1
ATOM 508 N N . ALA A 1 69 ? -0.076 -3.660 2.513 1.00 98.00 69 ALA A N 1
ATOM 509 C CA . ALA A 1 69 ? 1.058 -4.327 3.140 1.00 98.00 69 ALA A CA 1
ATOM 510 C C . ALA A 1 69 ? 0.814 -5.842 3.215 1.00 98.00 69 ALA A C 1
ATOM 512 O O . ALA A 1 69 ? -0.333 -6.288 3.233 1.00 98.00 69 ALA A O 1
ATOM 513 N N . VAL A 1 70 ? 1.890 -6.630 3.263 1.00 97.94 70 VAL A N 1
ATOM 514 C CA . VAL A 1 70 ? 1.808 -8.098 3.384 1.00 97.94 70 VAL A CA 1
ATOM 515 C C . VAL A 1 70 ? 1.805 -8.541 4.847 1.00 97.94 70 VAL A C 1
ATOM 517 O O . VAL A 1 70 ? 1.008 -9.396 5.221 1.00 97.94 70 VAL A O 1
ATOM 520 N N . THR A 1 71 ? 2.657 -7.940 5.681 1.00 97.62 71 THR A N 1
ATOM 521 C CA . THR A 1 71 ? 2.829 -8.354 7.086 1.00 97.62 71 THR A CA 1
ATOM 522 C C . THR A 1 71 ? 2.256 -7.337 8.066 1.00 97.62 71 THR A C 1
ATOM 524 O O . THR A 1 71 ? 1.480 -7.693 8.949 1.00 97.62 71 THR A O 1
ATOM 527 N N . SER A 1 72 ? 2.636 -6.067 7.936 1.00 97.44 72 SER A N 1
ATOM 528 C CA . SER A 1 7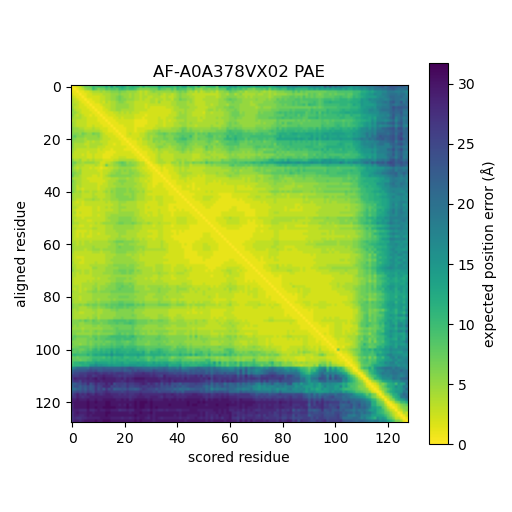2 ? 2.198 -4.996 8.831 1.00 97.44 72 SER A CA 1
ATOM 529 C C . SER A 1 72 ? 2.229 -3.639 8.130 1.00 97.44 72 SER A C 1
ATOM 531 O O . SER A 1 72 ? 3.005 -3.422 7.200 1.00 97.44 72 SER A O 1
ATOM 533 N N . LEU A 1 73 ? 1.377 -2.723 8.591 1.00 97.38 73 LEU A N 1
ATOM 534 C CA . LEU A 1 73 ? 1.353 -1.321 8.182 1.00 97.38 73 LEU A CA 1
ATOM 535 C C . LEU A 1 73 ? 1.395 -0.453 9.442 1.00 97.38 73 LEU A C 1
ATOM 537 O O . LEU A 1 73 ? 0.538 -0.597 10.312 1.00 97.38 73 LEU A O 1
ATOM 541 N N . THR A 1 74 ? 2.363 0.458 9.515 1.00 97.94 74 THR A N 1
ATOM 542 C CA . THR A 1 74 ? 2.501 1.415 10.620 1.00 97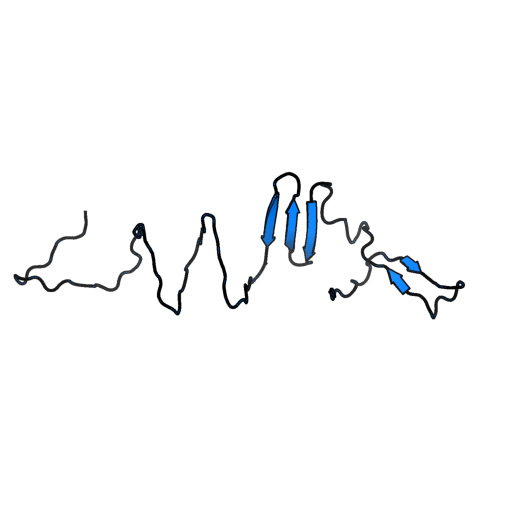.94 74 THR A CA 1
ATOM 543 C C . THR A 1 74 ? 2.209 2.825 10.120 1.00 97.94 74 THR A C 1
ATOM 545 O O . THR A 1 74 ? 2.785 3.258 9.124 1.00 97.94 74 THR A O 1
ATOM 548 N N . ILE A 1 75 ? 1.342 3.547 10.833 1.00 97.44 75 ILE A N 1
ATOM 549 C CA . ILE A 1 75 ? 1.100 4.983 10.644 1.00 97.44 75 ILE A CA 1
ATOM 550 C C . ILE A 1 75 ? 1.669 5.691 11.875 1.00 97.44 75 ILE A C 1
ATOM 552 O O . ILE A 1 75 ? 1.020 5.738 12.918 1.00 97.44 75 ILE A O 1
ATOM 556 N N . ASP A 1 76 ? 2.899 6.187 11.761 1.00 97.75 76 ASP A N 1
ATOM 557 C CA . ASP A 1 76 ? 3.609 6.871 12.845 1.00 97.75 76 ASP A CA 1
ATOM 558 C C . ASP A 1 76 ? 3.494 8.391 12.669 1.00 97.75 76 ASP A C 1
ATOM 560 O O . ASP A 1 76 ? 4.086 8.983 11.765 1.00 97.75 76 ASP A O 1
ATOM 564 N N . THR A 1 77 ? 2.646 9.016 13.482 1.00 97.81 77 THR A N 1
ATOM 565 C CA . THR A 1 77 ? 2.369 10.456 13.453 1.00 97.81 77 THR A CA 1
ATOM 566 C C . THR A 1 77 ? 1.833 10.907 14.814 1.00 97.81 77 THR A C 1
ATOM 568 O O . THR A 1 77 ? 1.105 10.149 15.459 1.00 97.81 77 THR A O 1
ATOM 571 N N . PRO A 1 78 ? 2.109 12.150 15.255 1.00 98.06 78 PRO A N 1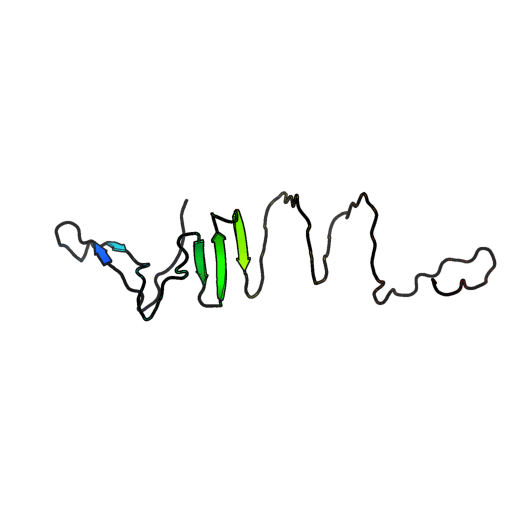
ATOM 572 C CA . PRO A 1 78 ? 1.521 12.694 16.480 1.00 98.06 78 PRO A CA 1
ATOM 573 C C . PRO A 1 78 ? -0.014 12.749 16.472 1.00 98.06 78 PRO A C 1
ATOM 575 O O . PRO A 1 78 ? -0.634 12.700 17.532 1.00 98.06 78 PRO A O 1
ATOM 578 N N . GLN A 1 79 ? -0.637 12.878 15.295 1.00 97.56 79 GLN A N 1
ATOM 579 C CA . GLN A 1 79 ? -2.091 12.931 15.156 1.00 97.56 79 GLN A CA 1
ATOM 580 C C . GLN A 1 79 ? -2.540 12.295 13.839 1.00 97.56 79 GLN A C 1
ATOM 582 O O . GLN A 1 79 ? -1.981 12.578 12.777 1.00 97.56 79 GLN A O 1
ATOM 587 N N . THR A 1 80 ? -3.605 11.496 13.916 1.00 98.00 80 THR A N 1
ATOM 588 C CA . THR A 1 80 ? -4.289 10.890 12.766 1.00 98.00 80 THR A CA 1
ATOM 589 C C . THR A 1 80 ? -5.758 11.297 12.779 1.00 98.00 80 THR A C 1
ATOM 591 O O . THR A 1 80 ? -6.394 11.329 13.832 1.00 98.00 80 THR A O 1
ATOM 594 N N . THR A 1 81 ? -6.325 11.588 11.610 1.00 97.88 81 THR A N 1
ATOM 595 C CA . THR A 1 81 ? -7.760 11.855 11.443 1.00 97.88 81 THR A CA 1
ATOM 596 C C . THR A 1 81 ? -8.294 11.031 10.280 1.00 97.88 81 THR A C 1
ATOM 598 O O . THR A 1 81 ? -7.765 11.108 9.175 1.00 97.88 81 THR A O 1
ATOM 601 N N . ILE A 1 82 ? -9.354 10.260 10.529 1.00 97.38 82 ILE A N 1
ATOM 602 C CA . ILE A 1 82 ? -10.108 9.525 9.509 1.00 97.38 82 ILE A CA 1
ATOM 603 C C . ILE A 1 82 ? -11.496 10.162 9.462 1.00 97.38 82 ILE A C 1
ATOM 605 O O . ILE A 1 82 ? -12.252 10.072 10.423 1.00 97.38 82 ILE A O 1
ATOM 609 N N . THR A 1 83 ? -11.795 10.881 8.379 1.00 97.75 83 THR A N 1
ATOM 610 C CA . THR A 1 83 ? -13.041 11.657 8.232 1.00 97.75 83 THR A CA 1
ATOM 611 C C . THR A 1 83 ? -14.221 10.813 7.757 1.00 97.75 83 THR A C 1
ATOM 613 O O . THR A 1 83 ? -15.371 11.195 7.961 1.00 97.75 83 THR A O 1
ATOM 616 N N . GLY A 1 84 ? -13.932 9.688 7.101 1.00 96.06 84 GLY A N 1
ATOM 617 C CA . GLY A 1 84 ? -14.922 8.731 6.624 1.00 96.06 84 GLY A CA 1
ATOM 618 C C . GLY A 1 84 ? -15.162 7.583 7.600 1.00 96.06 84 GLY A C 1
ATOM 619 O O . GLY A 1 84 ? -14.693 7.576 8.738 1.00 96.06 84 GLY A O 1
ATOM 620 N N . HIS A 1 85 ? -15.885 6.574 7.124 1.00 96.81 85 HIS A N 1
ATOM 621 C CA . HIS A 1 85 ? -16.088 5.340 7.870 1.00 96.81 85 HIS A CA 1
ATOM 622 C C . HIS A 1 85 ? -14.772 4.566 8.021 1.00 96.81 85 HIS A C 1
ATOM 624 O O . HIS A 1 85 ? -14.024 4.404 7.057 1.00 96.81 85 HIS A O 1
ATOM 630 N N . LEU A 1 86 ? -14.522 4.053 9.226 1.00 96.81 86 LEU A N 1
ATOM 631 C CA . LEU A 1 86 ? -13.434 3.125 9.515 1.00 96.81 86 LEU A CA 1
ATOM 632 C C . LEU A 1 86 ? -14.024 1.744 9.802 1.00 96.81 86 LEU A C 1
ATOM 634 O O . LEU A 1 86 ? -14.806 1.581 10.737 1.00 96.81 86 LEU A O 1
ATOM 638 N N . THR A 1 87 ? -13.608 0.747 9.026 1.00 97.31 87 THR A N 1
ATOM 639 C CA . THR A 1 87 ? -13.913 -0.662 9.288 1.00 97.31 87 THR A CA 1
ATOM 640 C C . THR A 1 87 ? -12.644 -1.369 9.744 1.00 97.31 87 THR A C 1
ATOM 642 O O . THR A 1 87 ? -11.635 -1.346 9.042 1.00 97.31 87 THR A O 1
ATOM 645 N N . VAL A 1 88 ? -12.700 -2.023 10.907 1.00 96.88 88 VAL A N 1
ATOM 646 C CA . VAL A 1 88 ? -11.632 -2.894 11.414 1.00 96.88 88 VAL A CA 1
ATOM 647 C C . VAL A 1 88 ? -12.218 -4.291 11.575 1.00 96.88 88 VAL A C 1
ATOM 649 O O . VAL A 1 88 ? -13.103 -4.506 12.395 1.00 96.88 88 VAL A O 1
ATOM 652 N N . ASN A 1 89 ? -11.747 -5.237 10.761 1.00 95.94 89 ASN A N 1
ATOM 653 C CA . ASN A 1 89 ? -12.281 -6.607 10.739 1.00 95.94 89 ASN A CA 1
ATOM 654 C C . ASN A 1 89 ? -11.818 -7.460 11.926 1.00 95.94 89 ASN A C 1
ATOM 656 O O . ASN A 1 89 ? -12.309 -8.568 12.117 1.00 95.94 89 ASN A O 1
ATOM 660 N N . GLN A 1 90 ? -10.810 -6.990 12.653 1.00 95.06 90 GLN A N 1
ATOM 661 C CA . GLN A 1 90 ? -10.198 -7.667 13.789 1.00 95.06 90 GLN A CA 1
ATOM 662 C C . GLN A 1 90 ? -10.228 -6.729 15.002 1.00 95.06 90 GLN A C 1
ATOM 664 O O . GLN A 1 90 ? -10.962 -5.743 15.032 1.00 95.06 90 GLN A O 1
ATOM 669 N N . THR A 1 91 ? -9.443 -7.039 16.023 1.00 94.12 91 THR A N 1
ATOM 670 C CA . THR A 1 91 ? -9.386 -6.258 17.256 1.00 94.12 91 THR A CA 1
ATOM 671 C C . THR A 1 91 ? -8.788 -4.865 17.044 1.00 94.12 91 THR A C 1
ATOM 673 O O . THR A 1 91 ? -7.742 -4.712 16.415 1.00 94.12 91 THR A O 1
ATOM 676 N N . THR A 1 92 ? -9.413 -3.867 17.671 1.00 95.88 92 THR A N 1
ATOM 677 C CA . THR A 1 92 ? -8.847 -2.529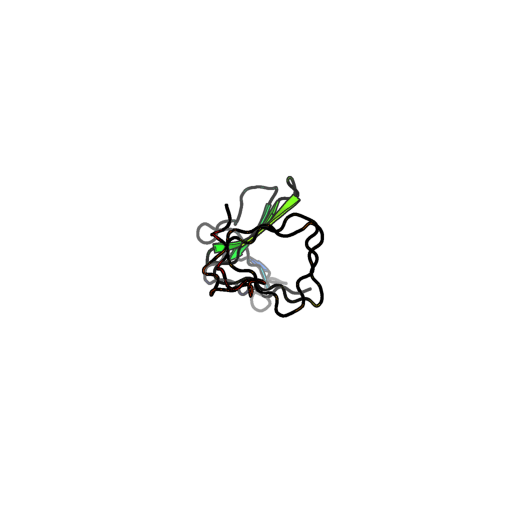 17.882 1.00 95.88 92 THR A CA 1
ATOM 678 C C . THR A 1 92 ? -8.460 -2.385 19.350 1.00 95.88 92 THR A C 1
ATOM 680 O O . THR A 1 92 ? -9.304 -2.572 20.224 1.00 95.88 92 THR A O 1
ATOM 683 N N . THR A 1 93 ? -7.214 -2.004 19.628 1.00 96.12 93 THR A N 1
ATOM 684 C CA . THR A 1 93 ? -6.741 -1.718 20.991 1.00 96.12 93 THR A CA 1
ATOM 685 C C . THR A 1 93 ? -6.399 -0.238 21.113 1.00 96.12 93 THR A C 1
ATOM 687 O O . THR A 1 93 ? -5.502 0.237 20.421 1.00 96.12 93 THR A O 1
ATOM 690 N N . ALA A 1 94 ? -7.071 0.475 22.019 1.00 96.56 94 ALA A N 1
ATOM 691 C CA . ALA A 1 94 ? -6.737 1.849 22.389 1.00 96.56 94 ALA A CA 1
ATOM 692 C C . ALA A 1 94 ? -5.990 1.852 23.731 1.00 96.56 94 ALA A C 1
ATOM 694 O O . ALA A 1 94 ? -6.524 1.387 24.733 1.00 96.56 94 ALA A O 1
ATOM 695 N N . GLN A 1 95 ? -4.752 2.354 23.756 1.00 97.00 95 GLN A N 1
ATOM 696 C CA . GLN A 1 95 ? -3.973 2.471 25.000 1.00 97.00 95 GLN A CA 1
ATOM 697 C C . GLN A 1 95 ? -4.392 3.696 25.830 1.00 97.00 95 GLN A C 1
ATOM 699 O O . GLN A 1 95 ? -4.167 3.731 27.036 1.00 97.00 95 GLN A O 1
ATOM 704 N N . GLY A 1 96 ? -4.980 4.703 25.176 1.00 96.44 96 GLY A N 1
ATOM 705 C CA . GLY A 1 96 ? -5.567 5.880 25.81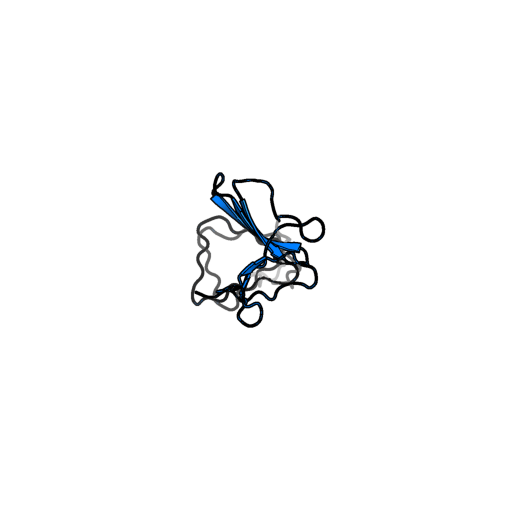3 1.00 96.44 96 GLY A CA 1
ATOM 706 C C . GLY A 1 96 ? -7.087 5.783 25.957 1.00 96.44 96 GLY A C 1
ATOM 707 O O . GLY A 1 96 ? -7.695 4.744 25.703 1.00 96.44 96 GLY A O 1
ATOM 708 N N . LEU A 1 97 ? -7.709 6.902 26.340 1.00 96.44 97 LEU A N 1
ATOM 709 C CA . LEU A 1 97 ? -9.164 7.002 26.448 1.00 96.44 97 LEU A CA 1
ATOM 710 C C . LEU A 1 97 ? -9.828 6.845 25.072 1.00 96.44 97 LEU A C 1
ATOM 712 O O . LEU A 1 97 ? -9.521 7.585 24.137 1.00 96.44 97 LEU A O 1
ATOM 716 N N . LEU A 1 98 ? -10.784 5.919 24.977 1.00 95.81 98 LEU A N 1
ATOM 717 C CA . LEU A 1 98 ? -11.681 5.799 23.833 1.00 95.81 98 LEU A CA 1
ATOM 718 C C . LEU A 1 98 ? -12.944 6.636 24.077 1.00 95.81 98 LEU A C 1
ATOM 720 O O . LEU A 1 98 ? -13.798 6.255 24.875 1.00 95.81 98 LEU A O 1
ATOM 724 N N . THR A 1 99 ? -13.079 7.752 23.361 1.00 94.69 99 THR A N 1
ATOM 725 C CA . THR A 1 99 ? -14.294 8.582 23.368 1.00 94.69 99 THR A CA 1
ATOM 726 C C . THR A 1 99 ? -15.152 8.269 22.145 1.00 94.69 99 THR A C 1
ATOM 728 O O . THR A 1 99 ? -14.665 8.303 21.017 1.00 94.69 99 THR A O 1
ATOM 731 N N . TYR A 1 100 ? -16.445 8.025 22.357 1.00 94.12 100 TYR A N 1
ATOM 732 C CA . TYR A 1 100 ? -17.452 7.850 21.307 1.00 94.12 100 TYR A CA 1
ATOM 733 C C . TYR A 1 100 ? -18.693 8.694 21.641 1.00 94.12 100 TYR A C 1
ATOM 735 O O . TYR A 1 100 ? -18.977 8.929 22.812 1.00 94.12 100 TYR A O 1
ATOM 743 N N . GLN A 1 101 ? -19.406 9.196 20.627 1.00 93.44 101 GLN A N 1
ATOM 744 C CA . GLN A 1 101 ? -20.535 10.124 20.827 1.00 93.44 101 GLN A CA 1
ATOM 745 C C . GLN A 1 101 ? -21.895 9.463 20.568 1.00 93.44 101 GLN A C 1
ATOM 747 O O . GLN A 1 101 ? -22.786 9.524 21.407 1.00 93.44 101 GLN A O 1
ATOM 752 N N . ASN A 1 102 ? -22.048 8.780 19.431 1.00 94.50 102 ASN A N 1
ATOM 753 C CA . ASN A 1 102 ? -23.336 8.250 18.962 1.00 94.50 102 ASN A CA 1
ATOM 754 C C . ASN A 1 102 ? -23.594 6.802 19.416 1.00 94.50 102 ASN A C 1
ATOM 756 O O . ASN A 1 102 ? -24.118 5.990 18.657 1.00 94.50 102 ASN A O 1
ATOM 760 N N . GLY A 1 103 ? -23.204 6.478 20.650 1.00 91.56 103 GLY A N 1
ATOM 761 C CA . GLY A 1 103 ? -23.335 5.132 21.204 1.00 91.56 103 GLY A CA 1
ATOM 762 C C . GLY A 1 103 ? -22.323 4.121 20.651 1.00 91.56 103 GLY A C 1
ATOM 763 O O . GLY A 1 103 ? -21.508 4.416 19.776 1.00 91.56 103 GLY A O 1
ATOM 764 N N . MET A 1 104 ? -22.382 2.911 21.200 1.00 91.56 104 MET A N 1
ATOM 765 C CA . MET A 1 104 ? -21.605 1.752 20.774 1.00 91.56 104 MET A CA 1
ATOM 766 C C . MET A 1 104 ? -22.557 0.558 20.725 1.00 91.56 104 MET A C 1
ATOM 768 O O . MET A 1 104 ? -23.275 0.306 21.688 1.00 91.56 104 MET A O 1
ATOM 772 N N . ASN A 1 105 ? -22.579 -0.158 19.602 1.00 89.62 105 ASN A N 1
ATOM 773 C CA . ASN A 1 105 ? -23.285 -1.428 19.466 1.00 89.62 105 ASN A CA 1
ATOM 774 C C . ASN A 1 105 ? -22.248 -2.520 19.195 1.00 89.62 105 ASN A C 1
ATOM 776 O O . ASN A 1 105 ? -21.322 -2.310 18.410 1.00 89.62 105 ASN A O 1
ATOM 780 N N . GLY A 1 106 ? -22.394 -3.670 19.838 1.00 86.44 106 GLY A N 1
ATOM 781 C CA . GLY A 1 106 ? -21.489 -4.794 19.685 1.00 86.44 106 GLY A CA 1
ATOM 782 C C . GLY A 1 106 ? -22.152 -6.090 20.121 1.00 86.44 106 GLY A C 1
ATOM 783 O O . GLY A 1 106 ? -23.076 -6.097 20.929 1.00 86.44 106 GLY A O 1
ATOM 784 N N . GLN A 1 107 ? -21.658 -7.199 19.586 1.00 83.44 107 GLN A N 1
ATOM 785 C CA . GLN A 1 107 ? -21.987 -8.528 20.077 1.00 83.44 107 GLN A CA 1
ATOM 786 C C . GLN A 1 107 ? -20.943 -8.904 21.132 1.00 83.44 107 GLN A C 1
ATOM 788 O O . GLN A 1 107 ? -19.743 -8.786 20.878 1.00 83.44 107 GLN A O 1
ATOM 793 N N . GLY A 1 108 ? -21.384 -9.308 22.326 1.00 67.31 108 GLY A N 1
ATOM 794 C CA . GLY A 1 108 ? -20.470 -9.693 23.401 1.00 67.31 108 GLY A CA 1
ATOM 795 C C . GLY A 1 108 ? -19.526 -10.820 22.967 1.00 67.31 108 GLY A C 1
ATOM 796 O O . GLY A 1 108 ? -19.963 -11.808 22.379 1.00 67.31 108 GLY A O 1
ATOM 797 N N . GLY A 1 109 ? -18.232 -10.668 23.264 1.00 69.56 109 GLY A N 1
ATOM 798 C CA . GLY A 1 109 ? -17.286 -11.788 23.286 1.00 69.56 109 GLY A CA 1
ATOM 799 C C . GLY A 1 109 ? -17.467 -12.636 24.552 1.00 69.56 109 GLY A C 1
ATOM 800 O O . GLY A 1 109 ? -18.495 -12.550 25.221 1.00 69.56 109 GLY A O 1
ATOM 801 N N . SER A 1 110 ? -16.452 -13.421 24.932 1.00 60.28 110 SER A N 1
ATOM 802 C CA . SER A 1 110 ? -16.412 -14.067 26.253 1.00 60.28 110 SER A CA 1
ATOM 803 C C . SER A 1 110 ? -16.271 -12.996 27.336 1.00 60.28 110 SER A C 1
ATOM 805 O O . SER A 1 110 ? -15.168 -12.638 27.740 1.00 60.28 110 SER A O 1
ATOM 807 N N . LEU A 1 111 ? -17.395 -12.436 27.762 1.00 57.44 111 LEU A N 1
ATOM 808 C CA . LEU A 1 111 ? -17.469 -11.553 28.907 1.00 57.44 111 LEU A CA 1
ATOM 809 C C . LEU A 1 111 ? -17.246 -12.437 30.134 1.00 57.44 111 LEU A C 1
ATOM 811 O O . LEU A 1 111 ? -18.106 -13.253 30.463 1.00 57.44 111 LEU A O 1
ATOM 815 N N . SER A 1 112 ? -16.081 -12.320 30.778 1.00 55.12 112 SER A N 1
ATOM 816 C CA . SER A 1 112 ? -15.951 -12.774 32.160 1.00 55.12 112 SER A CA 1
ATOM 817 C C . SER A 1 112 ? -17.099 -12.136 32.925 1.00 55.12 112 SER A C 1
ATOM 819 O O . SER A 1 112 ? -17.218 -10.912 32.923 1.00 55.12 112 SER A O 1
ATOM 821 N N . GLU A 1 113 ? -17.969 -12.990 33.451 1.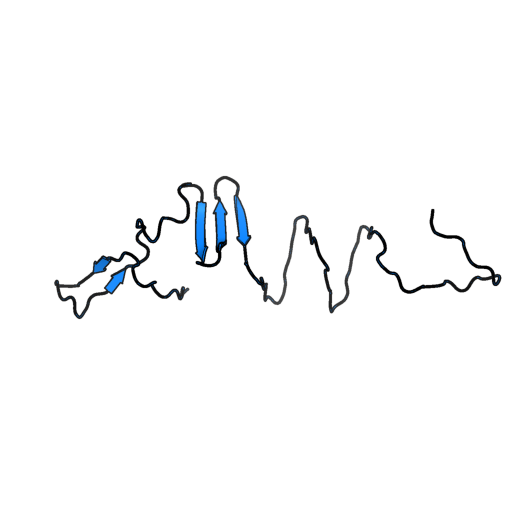00 51.97 113 GLU A N 1
ATOM 822 C CA . GLU A 1 113 ? -19.077 -12.705 34.352 1.00 51.97 113 GLU A CA 1
ATOM 823 C C . GLU A 1 113 ? -18.911 -11.348 35.042 1.00 51.97 113 GLU A C 1
ATOM 825 O O . GLU A 1 113 ? -18.169 -11.221 36.015 1.00 51.97 113 GLU A O 1
ATOM 830 N N . HIS A 1 114 ? -19.578 -10.313 34.528 1.00 56.56 114 HIS A N 1
ATOM 831 C CA . HIS A 1 114 ? -19.848 -9.159 35.367 1.00 56.56 114 HIS A CA 1
ATOM 832 C C . HIS A 1 114 ? -21.254 -9.374 35.901 1.00 56.56 114 HIS A C 1
ATOM 834 O O . HIS A 1 114 ? -22.226 -9.479 35.154 1.00 56.56 114 HIS A O 1
ATOM 840 N N . THR A 1 115 ? -21.329 -9.570 37.205 1.00 61.38 115 THR A N 1
ATOM 841 C CA . THR A 1 115 ? -22.584 -9.665 37.928 1.00 61.38 115 THR A CA 1
ATOM 842 C C . THR A 1 115 ? -22.925 -8.279 38.449 1.00 61.38 115 THR A C 1
ATOM 844 O O . THR A 1 115 ? -22.054 -7.520 38.880 1.00 61.38 115 THR A O 1
ATOM 847 N N . HIS A 1 116 ? -24.204 -7.928 38.397 1.00 62.31 116 HIS A N 1
ATOM 848 C CA . HIS A 1 116 ? -24.710 -6.801 39.163 1.00 62.31 116 HIS A CA 1
ATOM 849 C C . HIS A 1 116 ? -25.086 -7.320 40.555 1.00 62.31 116 HIS A C 1
ATOM 851 O O . HIS A 1 116 ? -25.728 -8.370 40.638 1.00 62.31 116 HIS A O 1
ATOM 857 N N . PRO A 1 117 ? -24.687 -6.643 41.647 1.00 62.25 117 PRO A N 1
ATOM 858 C CA . PRO A 1 117 ? -25.275 -6.906 42.949 1.00 62.25 117 PRO A CA 1
ATOM 859 C C . PRO A 1 117 ? -26.768 -6.620 42.829 1.00 62.25 117 PRO A C 1
ATOM 861 O O . PRO A 1 117 ? -27.152 -5.498 42.496 1.00 62.25 117 PRO A O 1
ATOM 864 N N . ASP A 1 118 ? -27.592 -7.637 43.039 1.00 63.38 118 ASP A N 1
ATOM 865 C CA . ASP A 1 118 ? -29.026 -7.431 43.132 1.00 63.38 118 ASP A CA 1
ATOM 866 C C . ASP A 1 118 ? -29.347 -6.620 44.391 1.00 63.38 118 ASP A C 1
ATOM 868 O O . ASP A 1 118 ? -28.682 -6.766 45.421 1.00 63.38 118 ASP A O 1
ATOM 872 N N . ASP A 1 119 ? -30.373 -5.777 44.317 1.00 68.19 119 ASP A N 1
ATOM 873 C CA . ASP A 1 119 ? -30.892 -5.070 45.490 1.00 68.19 119 ASP A CA 1
ATOM 874 C C . ASP A 1 119 ? -31.720 -5.997 46.403 1.00 68.19 119 ASP A C 1
ATOM 876 O O . ASP A 1 119 ? -32.097 -5.605 47.509 1.00 68.19 119 ASP A O 1
ATOM 880 N N . SER A 1 120 ? -31.929 -7.248 45.967 1.00 63.66 120 SER A N 1
ATOM 881 C CA . SER A 1 120 ? -32.790 -8.241 46.612 1.00 63.66 120 SER A CA 1
ATOM 882 C C . SER A 1 120 ? -32.183 -9.659 46.745 1.00 63.66 120 SER A C 1
ATOM 884 O O . SER A 1 120 ? -32.839 -10.554 47.280 1.00 63.66 120 SER A O 1
ATOM 886 N N . GLY A 1 121 ? -30.927 -9.895 46.338 1.00 55.31 121 GLY A N 1
ATOM 887 C CA . GLY A 1 121 ? -30.249 -11.203 46.449 1.00 55.31 121 GLY A CA 1
ATOM 888 C C . GLY A 1 121 ? -30.682 -12.297 45.451 1.00 55.31 121 GLY A C 1
ATOM 889 O O . GLY A 1 121 ? -30.307 -13.457 45.622 1.00 55.31 121 GLY A O 1
ATOM 890 N N . GLY A 1 122 ? -31.454 -11.964 44.421 1.00 64.38 122 GLY A N 1
ATOM 891 C CA . GLY A 1 122 ? -31.754 -12.791 43.254 1.00 64.38 122 GLY A CA 1
ATOM 892 C C . GLY A 1 122 ? -30.777 -12.564 42.094 1.00 64.38 122 GLY A C 1
ATOM 893 O O . GLY A 1 122 ? -30.021 -11.603 42.049 1.00 64.38 122 GLY A O 1
ATOM 894 N N . THR A 1 123 ? -30.763 -13.473 41.125 1.00 60.56 123 THR A N 1
ATOM 895 C CA . THR A 1 123 ? -30.006 -13.312 39.874 1.00 60.56 123 THR A CA 1
ATOM 896 C C . THR A 1 123 ? -30.949 -12.821 38.784 1.00 60.56 123 THR A C 1
ATOM 898 O O . THR A 1 123 ? -31.998 -13.435 38.584 1.00 60.56 123 THR A O 1
ATOM 901 N N . THR A 1 124 ? -30.594 -11.762 38.057 1.00 63.69 124 THR A N 1
ATOM 902 C CA . THR A 1 124 ? -31.359 -11.332 36.878 1.00 63.69 124 THR A CA 1
ATOM 903 C C . THR A 1 124 ? -31.161 -12.313 35.719 1.00 63.69 124 THR A C 1
ATOM 905 O O . THR A 1 124 ? -30.080 -12.876 35.530 1.00 63.69 124 THR A O 1
ATOM 908 N N . GLU A 1 125 ? -32.234 -12.568 34.965 1.00 57.16 125 GLU A N 1
ATOM 909 C CA . GLU A 1 125 ? -32.208 -13.476 33.815 1.00 57.16 125 GLU A CA 1
ATOM 910 C C . GLU A 1 125 ? -31.398 -12.896 32.642 1.00 57.16 125 GLU A C 1
ATOM 912 O O . GLU A 1 125 ? -31.111 -11.699 32.577 1.00 57.16 125 GLU A O 1
ATOM 917 N N . LYS A 1 126 ? -30.992 -13.774 31.714 1.00 46.59 126 LYS A N 1
ATOM 918 C CA . LYS A 1 126 ? -30.144 -13.412 30.568 1.00 46.59 126 LYS A CA 1
ATOM 919 C C . LYS A 1 126 ? -30.812 -12.317 29.715 1.00 46.59 126 LYS A C 1
ATOM 921 O O . LYS A 1 126 ? -32.032 -12.357 29.561 1.00 46.59 126 LYS A O 1
ATOM 926 N N . PRO A 1 127 ? -30.033 -11.400 29.110 1.00 56.78 127 PRO A N 1
ATOM 927 C CA . PRO A 1 127 ? -30.577 -10.397 28.195 1.00 56.78 127 PRO A CA 1
ATOM 928 C C . PRO A 1 127 ? -31.390 -11.055 27.067 1.00 56.78 127 PRO A C 1
ATOM 930 O O . PRO A 1 127 ? -30.910 -12.022 26.468 1.00 56.78 127 PRO A O 1
ATOM 933 N N . GLN A 1 128 ? -32.608 -10.552 26.819 1.00 47.09 128 GLN A N 1
ATOM 934 C CA . GLN A 1 128 ? -33.426 -10.911 25.650 1.00 47.09 128 GLN A CA 1
ATOM 935 C C . GLN A 1 128 ? -32.871 -10.288 24.370 1.00 47.09 128 GLN A C 1
ATOM 937 O O . GLN A 1 128 ? -32.403 -9.128 24.438 1.00 47.09 128 GLN A O 1
#

Nearest PDB structures (foldseek):
  4s37-assembly3_G  TM=6.802E-01  e=1.648E-04  Pseudomonas aeruginosa
  3qr8-assembly1_A  TM=6.985E-01  e=3.192E-04  Peduovirus P2
  4s37-assembly6_Q  TM=6.327E-01  e=3.390E-04  Pseudomonas aeruginosa
  3aqj-assembly2_R  TM=5.261E-01  e=1.687E-02  Peduovirus P2
  4s36-assembly1_A  TM=4.446E-01  e=1.226E-01  Pseudomonas aeruginosa

Mean predicted aligned error: 8.78 Å